Protein AF-A0A7J4I2C1-F1 (afdb_monomer_lite)

Radius of gyration: 54.28 Å; chains: 1; bounding box: 107×52×149 Å

pLDDT: mean 78.0, std 15.18, range [41.78, 97.5]

Structure (mmCIF, N/CA/C/O backbone):
data_AF-A0A7J4I2C1-F1
#
_entry.id   AF-A0A7J4I2C1-F1
#
loop_
_atom_site.group_PDB
_atom_site.id
_atom_site.type_symbol
_atom_site.label_atom_id
_atom_site.label_alt_id
_atom_site.label_comp_id
_atom_site.label_asym_id
_atom_site.label_entity_id
_atom_site.label_seq_id
_atom_site.pdbx_PDB_ins_code
_atom_site.Cartn_x
_atom_site.Cartn_y
_atom_site.Cartn_z
_atom_site.occupancy
_atom_site.B_iso_or_equiv
_atom_site.auth_seq_id
_atom_site.auth_comp_id
_atom_site.auth_asym_id
_atom_site.auth_atom_id
_atom_site.pdbx_PDB_model_num
ATOM 1 N N . MET A 1 1 ? 44.725 -32.671 -78.738 1.00 41.78 1 MET A N 1
ATOM 2 C CA . MET A 1 1 ? 44.730 -31.211 -78.951 1.00 41.78 1 MET A CA 1
ATOM 3 C C . MET A 1 1 ? 43.363 -30.720 -78.524 1.00 41.78 1 MET A C 1
ATOM 5 O O . MET A 1 1 ? 42.387 -31.122 -79.137 1.00 41.78 1 MET A O 1
ATOM 9 N N . VAL A 1 2 ? 43.289 -30.035 -77.384 1.00 47.56 2 VAL A N 1
ATOM 10 C CA . VAL A 1 2 ? 42.058 -29.423 -76.869 1.00 47.56 2 VAL A CA 1
ATOM 11 C C . VAL A 1 2 ? 42.265 -27.929 -77.057 1.00 47.56 2 VAL A C 1
ATOM 13 O O . VAL A 1 2 ? 43.183 -27.377 -76.453 1.00 47.56 2 VAL A O 1
ATOM 16 N N . ASP A 1 3 ? 41.494 -27.326 -77.957 1.00 51.19 3 ASP A N 1
ATOM 17 C CA . ASP A 1 3 ? 41.457 -25.878 -78.142 1.00 51.19 3 ASP A CA 1
ATOM 18 C C 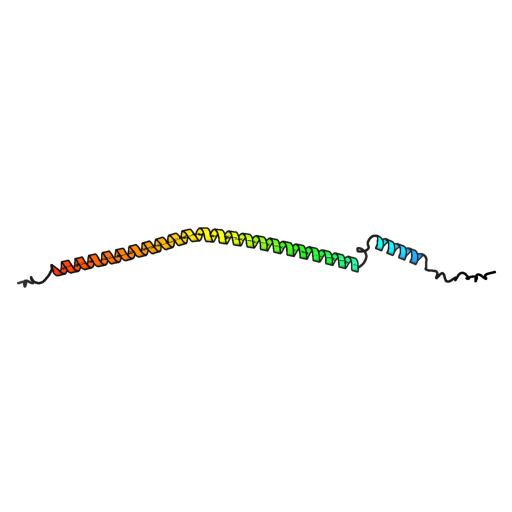. ASP A 1 3 ? 40.923 -25.240 -76.859 1.00 51.19 3 ASP A C 1
ATOM 20 O O . ASP A 1 3 ? 39.764 -25.431 -76.490 1.00 51.19 3 ASP A O 1
ATOM 24 N N . ILE A 1 4 ? 41.799 -24.527 -76.154 1.00 60.38 4 ILE A N 1
ATOM 25 C CA . ILE A 1 4 ? 41.415 -23.623 -75.074 1.00 60.38 4 ILE A CA 1
ATOM 26 C C . ILE A 1 4 ? 40.957 -22.332 -75.763 1.00 60.38 4 ILE A C 1
ATOM 28 O O . ILE A 1 4 ? 41.774 -21.718 -76.455 1.00 60.38 4 ILE A O 1
ATOM 32 N N . PRO A 1 5 ? 39.687 -21.914 -75.621 1.00 54.81 5 PRO A N 1
ATOM 33 C CA . PRO A 1 5 ? 39.251 -20.620 -76.117 1.00 54.81 5 PRO A CA 1
ATOM 34 C C . PRO A 1 5 ? 40.046 -19.532 -75.397 1.00 54.81 5 PRO A C 1
ATOM 36 O O . PRO A 1 5 ? 40.129 -19.514 -74.169 1.00 54.81 5 PRO A O 1
ATOM 39 N N . ASN A 1 6 ? 40.665 -18.660 -76.184 1.00 56.44 6 ASN A N 1
ATOM 40 C CA . ASN A 1 6 ? 41.334 -17.462 -75.715 1.00 56.44 6 ASN A CA 1
ATOM 41 C C . ASN A 1 6 ? 40.245 -16.483 -75.242 1.00 56.44 6 ASN A C 1
ATOM 43 O O . ASN A 1 6 ? 39.668 -15.773 -76.064 1.00 56.44 6 ASN A O 1
ATOM 47 N N . ASP A 1 7 ? 39.909 -16.509 -73.949 1.00 59.75 7 ASP A N 1
ATOM 48 C CA . ASP A 1 7 ? 39.113 -15.452 -73.320 1.00 59.75 7 ASP A CA 1
ATOM 49 C C . ASP A 1 7 ? 39.965 -14.176 -73.330 1.00 59.75 7 ASP A C 1
ATOM 51 O O . ASP A 1 7 ? 40.862 -13.983 -72.507 1.00 59.75 7 ASP A O 1
ATOM 55 N N . GLU A 1 8 ? 39.716 -13.337 -74.336 1.00 56.59 8 GLU A N 1
ATOM 56 C CA . GLU A 1 8 ? 40.148 -11.943 -74.382 1.00 56.59 8 GLU A CA 1
ATOM 57 C C . GLU A 1 8 ? 39.830 -11.278 -73.030 1.00 56.59 8 GLU A C 1
ATOM 59 O O . GLU A 1 8 ? 38.721 -11.452 -72.510 1.00 56.59 8 GLU A O 1
ATOM 64 N N . PRO A 1 9 ? 40.764 -10.519 -72.432 1.00 49.12 9 PRO A N 1
ATOM 65 C CA . PRO A 1 9 ? 40.469 -9.795 -71.211 1.00 49.12 9 PRO A CA 1
ATOM 66 C C . PRO A 1 9 ? 39.361 -8.794 -71.533 1.00 49.12 9 PRO A C 1
ATOM 68 O O . PRO A 1 9 ? 39.549 -7.879 -72.329 1.00 49.12 9 PRO A O 1
ATOM 71 N N . SER A 1 10 ? 38.190 -8.982 -70.929 1.00 49.06 10 SER A N 1
ATOM 72 C CA . SER A 1 10 ? 37.104 -8.012 -70.962 1.00 49.06 10 SER A CA 1
ATOM 73 C C . SER A 1 10 ? 37.613 -6.696 -70.365 1.00 49.06 10 SER A C 1
ATOM 75 O O . SER A 1 10 ? 37.615 -6.521 -69.145 1.00 49.06 10 SER A O 1
ATOM 77 N N . GLU A 1 11 ? 38.085 -5.791 -71.223 1.00 52.53 11 GLU A N 1
ATOM 78 C CA . GLU A 1 11 ? 38.448 -4.408 -70.906 1.00 52.53 11 GLU A CA 1
ATOM 79 C C . GLU A 1 11 ? 37.188 -3.577 -70.633 1.00 52.53 11 GLU A C 1
ATOM 81 O O . GLU A 1 11 ? 36.916 -2.574 -71.282 1.00 52.53 11 GLU A O 1
ATOM 86 N N . ASP A 1 12 ? 36.409 -4.006 -69.647 1.00 50.06 12 ASP A N 1
ATOM 87 C CA . ASP A 1 12 ? 35.351 -3.207 -69.037 1.00 50.06 12 ASP A CA 1
ATOM 88 C C . ASP A 1 12 ? 35.694 -3.027 -67.554 1.00 50.06 12 ASP A C 1
ATOM 90 O O . ASP A 1 12 ? 34.925 -3.313 -66.636 1.00 50.06 12 ASP A O 1
ATOM 94 N N . TYR A 1 13 ? 36.934 -2.594 -67.301 1.00 56.78 13 TYR A N 1
ATOM 95 C CA . TYR A 1 13 ? 37.248 -1.925 -66.048 1.00 56.78 13 TYR A CA 1
ATOM 96 C C . TYR A 1 13 ? 36.590 -0.553 -66.117 1.00 56.78 13 TYR A C 1
ATOM 98 O O . TYR A 1 13 ? 37.226 0.434 -66.488 1.00 56.78 13 TYR A O 1
ATOM 106 N N . ASP A 1 14 ? 35.306 -0.511 -65.764 1.00 58.38 14 ASP A N 1
ATOM 107 C CA . ASP A 1 14 ? 34.607 0.706 -65.373 1.00 58.38 14 ASP A CA 1
ATOM 108 C C . ASP A 1 14 ? 35.563 1.496 -64.468 1.00 58.38 14 ASP A C 1
ATOM 110 O O . ASP A 1 14 ? 35.878 1.068 -63.350 1.00 58.38 14 ASP A O 1
ATOM 114 N N . ILE A 1 15 ? 36.121 2.600 -64.978 1.00 62.16 15 ILE A N 1
ATOM 115 C CA . ILE A 1 15 ? 37.093 3.415 -64.248 1.00 62.16 15 ILE A CA 1
ATOM 116 C C . ILE A 1 15 ? 36.323 4.101 -63.125 1.00 62.16 15 ILE A C 1
ATOM 118 O O . ILE A 1 15 ? 35.868 5.239 -63.241 1.00 62.16 15 ILE A O 1
ATOM 122 N N . VAL A 1 16 ? 36.149 3.393 -62.012 1.00 63.97 16 VAL A N 1
ATOM 123 C CA . VAL A 1 16 ? 35.608 3.971 -60.794 1.00 63.97 16 VAL A CA 1
ATOM 124 C C . VAL A 1 16 ? 36.633 5.007 -60.339 1.00 63.97 16 VAL A C 1
ATOM 126 O O . VAL A 1 16 ? 37.786 4.646 -60.083 1.00 63.97 16 VAL A O 1
ATOM 129 N N . PRO A 1 17 ? 36.268 6.297 -60.227 1.00 79.06 17 PRO A N 1
ATOM 130 C CA . PRO A 1 17 ? 37.224 7.319 -59.834 1.00 79.06 17 PRO A CA 1
ATOM 131 C C . PRO A 1 17 ? 37.890 6.923 -58.513 1.00 79.06 17 PRO A C 1
ATOM 133 O O . PRO A 1 17 ? 37.193 6.702 -57.522 1.00 79.06 17 PRO A O 1
ATOM 136 N N . HIS A 1 18 ? 39.226 6.859 -58.468 1.00 70.69 18 HIS A N 1
ATOM 137 C CA . HIS A 1 18 ? 39.973 6.461 -57.263 1.00 70.69 18 HIS A CA 1
ATOM 138 C C . HIS A 1 18 ? 39.551 7.250 -56.017 1.00 70.69 18 HIS A C 1
ATOM 140 O O . HIS A 1 18 ? 39.485 6.704 -54.919 1.00 70.69 18 HIS A O 1
ATOM 146 N N . LYS A 1 19 ? 39.176 8.521 -56.196 1.00 75.88 19 LYS A N 1
ATOM 147 C CA . LYS A 1 19 ? 38.608 9.363 -55.140 1.00 75.88 19 LYS A CA 1
ATOM 148 C C . LYS A 1 19 ? 37.354 8.748 -54.505 1.00 75.88 19 LYS A C 1
ATOM 150 O O . LYS A 1 19 ? 37.241 8.727 -53.286 1.00 75.88 19 LYS A O 1
ATOM 155 N N . ARG A 1 20 ? 36.450 8.197 -55.319 1.00 76.69 20 ARG A N 1
ATOM 156 C CA . ARG A 1 20 ? 35.208 7.560 -54.864 1.00 76.69 20 ARG A CA 1
ATOM 157 C C . ARG A 1 20 ? 35.478 6.235 -54.153 1.00 76.69 20 ARG A C 1
ATOM 159 O O . ARG A 1 20 ? 34.813 5.943 -53.170 1.00 76.69 20 ARG A O 1
ATOM 166 N N . LEU A 1 21 ? 36.475 5.471 -54.604 1.00 78.50 21 LEU A N 1
ATOM 167 C CA . LEU A 1 21 ? 36.932 4.252 -53.924 1.00 78.50 21 LEU A CA 1
ATOM 168 C C . LEU A 1 21 ? 37.519 4.556 -52.541 1.00 78.50 21 LEU A C 1
ATOM 170 O O . LEU A 1 21 ? 37.163 3.894 -51.572 1.00 78.50 21 LEU A O 1
ATOM 174 N N . ILE A 1 22 ? 38.363 5.584 -52.438 1.00 82.50 22 ILE A N 1
ATOM 175 C CA . ILE A 1 22 ? 38.954 6.022 -51.165 1.00 82.50 22 ILE A CA 1
ATOM 176 C C . ILE A 1 22 ? 37.869 6.555 -50.218 1.00 82.50 22 ILE A C 1
ATOM 178 O O . ILE A 1 22 ? 37.873 6.238 -49.030 1.00 82.50 22 ILE A O 1
ATOM 182 N N . GLU A 1 23 ? 36.911 7.329 -50.735 1.00 84.00 23 GLU A N 1
ATOM 183 C CA . GLU A 1 23 ? 35.758 7.802 -49.962 1.00 84.00 23 GLU A CA 1
ATOM 184 C C . GLU A 1 23 ? 34.890 6.639 -49.465 1.00 84.00 23 GLU A C 1
ATOM 186 O O . GLU A 1 23 ? 34.542 6.613 -48.285 1.00 84.00 23 GLU A O 1
ATOM 191 N N . LEU A 1 24 ? 34.596 5.647 -50.315 1.00 81.25 24 LEU A N 1
ATOM 192 C CA . LEU A 1 24 ? 33.870 4.442 -49.903 1.00 81.25 24 LEU A CA 1
ATOM 193 C C . LEU A 1 24 ? 34.646 3.648 -48.851 1.00 81.25 24 LEU A C 1
ATOM 195 O O . LEU A 1 24 ? 34.066 3.225 -47.857 1.00 81.25 24 LEU A O 1
ATOM 199 N N . GLN A 1 25 ? 35.950 3.452 -49.048 1.00 83.62 25 GLN A N 1
ATOM 200 C CA . GLN A 1 25 ? 36.795 2.723 -48.108 1.00 83.62 25 GLN A CA 1
ATOM 201 C C . GLN A 1 25 ? 36.792 3.398 -46.736 1.00 83.62 25 GLN A C 1
ATOM 203 O O . GLN A 1 25 ? 36.623 2.724 -45.721 1.00 83.62 25 GLN A O 1
ATOM 208 N N . LYS A 1 26 ? 36.889 4.731 -46.708 1.00 83.25 26 LYS A N 1
ATOM 209 C CA . LYS A 1 26 ? 36.790 5.518 -45.479 1.00 83.25 26 LYS A CA 1
ATOM 210 C C . LYS A 1 26 ? 35.418 5.365 -44.817 1.00 83.25 26 LYS A C 1
ATOM 212 O O . LYS A 1 26 ? 35.358 5.080 -43.628 1.00 83.25 26 LYS A O 1
ATOM 217 N N . GLN A 1 27 ? 34.328 5.470 -45.578 1.00 77.94 27 GLN A N 1
ATOM 218 C CA . GLN A 1 27 ? 32.971 5.270 -45.052 1.00 77.94 27 GLN A CA 1
ATOM 219 C C . GLN A 1 27 ? 32.769 3.858 -44.481 1.00 77.94 27 GLN A C 1
ATOM 221 O O . GLN A 1 27 ? 32.144 3.699 -43.435 1.00 77.94 27 GLN A O 1
ATOM 226 N N . VAL A 1 28 ? 33.327 2.831 -45.127 1.00 78.69 28 VAL A N 1
ATOM 227 C CA . VAL A 1 28 ? 33.275 1.443 -44.649 1.00 78.69 28 VAL A CA 1
ATOM 228 C C . VAL A 1 28 ? 34.121 1.253 -43.392 1.00 78.69 28 VAL A C 1
ATOM 230 O O . VAL A 1 28 ? 33.685 0.564 -42.473 1.00 78.69 28 VAL A O 1
ATOM 233 N N . GLU A 1 29 ? 35.313 1.843 -43.311 1.00 80.56 29 GLU A N 1
ATOM 234 C CA . GLU A 1 29 ? 36.123 1.808 -42.089 1.00 80.56 29 GLU A CA 1
ATOM 235 C C . GLU A 1 29 ? 35.448 2.530 -40.923 1.00 80.56 29 GLU A C 1
ATOM 237 O O . GLU A 1 29 ? 35.449 2.014 -39.806 1.00 80.56 29 GLU A O 1
ATOM 242 N N . ASP A 1 30 ? 34.843 3.687 -41.180 1.00 77.44 30 ASP A N 1
ATOM 243 C CA . ASP A 1 30 ? 34.118 4.461 -40.176 1.00 77.44 30 ASP A CA 1
ATOM 244 C C . ASP A 1 30 ? 32.877 3.694 -39.686 1.00 77.44 30 ASP A C 1
ATOM 246 O O . ASP A 1 30 ? 32.611 3.641 -38.482 1.00 77.44 30 ASP A O 1
ATOM 250 N N . LEU A 1 31 ? 32.170 3.008 -40.592 1.00 71.62 31 LEU A N 1
ATOM 251 C CA . LEU A 1 31 ? 31.052 2.129 -40.249 1.00 71.62 31 LEU A CA 1
ATOM 252 C C . LEU A 1 31 ? 31.508 0.872 -39.489 1.00 71.62 31 LEU A C 1
ATOM 254 O O . LEU A 1 31 ? 30.839 0.456 -38.550 1.00 71.62 31 LEU A O 1
ATOM 258 N N . LYS A 1 32 ? 32.658 0.282 -39.837 1.00 72.25 32 LYS A N 1
ATOM 259 C CA . LYS A 1 32 ? 33.247 -0.851 -39.096 1.00 72.25 32 LYS A CA 1
ATOM 260 C C . LYS A 1 32 ? 33.668 -0.458 -37.681 1.00 72.25 32 LYS A C 1
ATOM 262 O O . LYS A 1 32 ? 33.533 -1.265 -36.767 1.00 72.25 32 LYS A O 1
ATOM 267 N N . LYS A 1 33 ? 34.182 0.762 -37.501 1.00 78.88 33 LYS A N 1
ATOM 268 C CA . LYS A 1 33 ? 34.611 1.291 -36.197 1.00 78.88 33 LYS A CA 1
ATOM 269 C C . LYS A 1 33 ? 33.425 1.662 -35.305 1.00 78.88 33 LYS A C 1
ATOM 271 O O . LYS A 1 33 ? 33.516 1.469 -34.100 1.00 78.88 33 LYS A O 1
ATOM 276 N N . ASN A 1 34 ? 32.324 2.156 -35.879 1.00 69.94 34 ASN A N 1
ATOM 277 C CA . ASN A 1 34 ? 31.117 2.551 -35.146 1.00 69.94 34 ASN A CA 1
ATOM 278 C C . ASN A 1 34 ? 29.827 2.119 -35.876 1.00 69.94 34 ASN A C 1
ATOM 280 O O . ASN A 1 34 ? 29.088 2.974 -36.377 1.00 69.94 34 ASN A O 1
ATOM 284 N N . PRO A 1 35 ? 29.500 0.811 -35.887 1.00 64.88 35 PRO A N 1
ATOM 285 C CA . PRO A 1 35 ? 28.364 0.273 -36.648 1.00 64.88 35 PRO A CA 1
ATOM 286 C C . PRO A 1 35 ? 27.014 0.874 -36.233 1.00 64.88 35 PRO A C 1
ATOM 288 O O . PRO A 1 35 ? 26.113 1.020 -37.058 1.00 64.88 35 PRO A O 1
ATOM 291 N N . TYR A 1 36 ? 26.900 1.293 -34.970 1.00 65.00 36 TYR A N 1
ATOM 292 C CA . TYR A 1 36 ? 25.682 1.870 -34.397 1.00 65.00 36 TYR A CA 1
ATOM 293 C C . TYR A 1 36 ? 25.804 3.366 -34.052 1.00 65.00 36 TYR A C 1
ATOM 295 O O . TYR A 1 36 ? 24.806 4.001 -33.733 1.00 65.00 36 TYR A O 1
ATOM 303 N N . GLY A 1 37 ? 27.006 3.952 -34.109 1.00 61.28 37 GLY A N 1
ATOM 304 C CA . GLY A 1 37 ? 27.236 5.343 -33.686 1.00 61.28 37 GLY A CA 1
ATOM 305 C C . GLY A 1 37 ? 27.013 6.381 -34.790 1.00 61.28 37 GLY A C 1
ATOM 306 O O . GLY A 1 37 ? 26.580 7.502 -34.519 1.00 61.28 37 GLY A O 1
ATOM 307 N N . SER A 1 38 ? 27.289 6.005 -36.042 1.00 66.50 38 SER A N 1
ATOM 308 C CA . SER A 1 38 ? 27.322 6.944 -37.174 1.00 66.50 38 SER A CA 1
ATOM 309 C C . SER A 1 38 ? 26.070 6.912 -38.054 1.00 66.50 38 SER A C 1
ATOM 311 O O . SER A 1 38 ? 25.876 7.818 -38.859 1.00 66.50 38 SER A O 1
ATOM 313 N N . THR A 1 39 ? 25.214 5.898 -37.912 1.00 75.12 39 THR A N 1
ATOM 314 C CA . THR A 1 39 ? 23.978 5.758 -38.695 1.00 75.12 39 THR A CA 1
ATOM 315 C C . THR A 1 39 ? 22.772 6.266 -37.904 1.00 75.12 39 THR A C 1
ATOM 317 O O . THR A 1 39 ? 22.687 6.068 -36.690 1.00 75.12 39 THR A O 1
ATOM 320 N N . ASP A 1 40 ? 21.802 6.888 -38.579 1.00 77.00 40 ASP A N 1
ATOM 321 C CA . ASP A 1 40 ? 20.571 7.371 -37.929 1.00 77.00 40 ASP A CA 1
ATOM 322 C C . ASP A 1 40 ? 19.782 6.229 -37.269 1.00 77.00 40 ASP A C 1
ATOM 324 O O . ASP A 1 40 ? 19.219 6.388 -36.185 1.00 77.00 40 ASP A O 1
ATOM 328 N N . SER A 1 41 ? 19.811 5.036 -37.876 1.00 77.88 41 SER 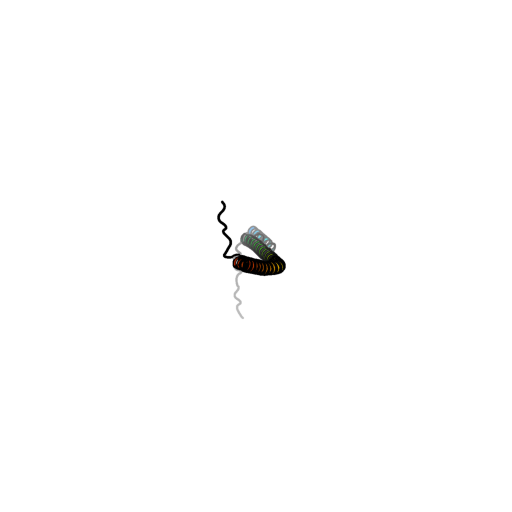A N 1
ATOM 329 C CA . SER A 1 41 ? 19.201 3.832 -37.305 1.00 77.88 41 SER A CA 1
ATOM 330 C C . SER A 1 41 ? 19.880 3.391 -36.005 1.00 77.88 41 SER A C 1
ATOM 332 O O . SER A 1 41 ? 19.195 2.969 -35.075 1.00 77.88 41 SER A O 1
ATOM 334 N N . GLY A 1 42 ? 21.210 3.485 -35.920 1.00 79.69 42 GLY A N 1
ATOM 335 C CA . GLY A 1 42 ? 21.957 3.114 -34.720 1.00 79.69 42 GLY A CA 1
ATOM 336 C C . GLY A 1 42 ? 21.727 4.085 -33.559 1.00 79.69 42 GLY A C 1
ATOM 337 O O . GLY A 1 42 ? 21.487 3.651 -32.432 1.00 79.69 42 GLY A O 1
ATOM 338 N N . LYS A 1 43 ? 21.657 5.392 -33.847 1.00 81.75 43 LYS A N 1
ATOM 339 C CA . LYS A 1 43 ? 21.284 6.416 -32.854 1.00 81.75 43 LYS A CA 1
ATOM 340 C C . LYS A 1 43 ? 19.877 6.191 -32.300 1.00 81.75 43 LYS A C 1
ATOM 342 O O . LYS A 1 43 ? 19.698 6.178 -31.086 1.00 81.75 43 LYS A O 1
ATOM 347 N N . LYS A 1 44 ? 18.899 5.942 -33.178 1.00 84.00 44 LYS A N 1
ATOM 348 C CA . LYS A 1 44 ? 17.509 5.662 -32.785 1.00 84.00 44 LYS A CA 1
ATOM 349 C C . LYS A 1 44 ? 17.384 4.382 -31.954 1.00 84.00 44 LYS A C 1
ATOM 351 O O . LYS A 1 44 ? 16.601 4.323 -31.007 1.00 84.00 44 LYS A O 1
ATOM 356 N N . MET A 1 45 ? 18.166 3.355 -32.283 1.00 82.38 45 MET A N 1
ATOM 357 C CA . MET A 1 45 ? 18.233 2.129 -31.487 1.00 82.38 45 MET A CA 1
ATOM 358 C C . MET A 1 45 ? 18.797 2.404 -30.090 1.00 82.38 45 MET A C 1
ATOM 360 O O . MET A 1 45 ? 18.229 1.930 -29.109 1.00 82.38 45 MET A O 1
ATOM 364 N N . MET A 1 46 ? 19.864 3.201 -29.987 1.00 83.94 46 MET A N 1
ATOM 365 C CA . MET A 1 46 ? 20.458 3.559 -28.699 1.00 83.94 46 MET A CA 1
ATOM 366 C C . MET A 1 46 ? 19.487 4.364 -27.830 1.00 83.94 46 MET A C 1
ATOM 368 O O . MET A 1 46 ? 19.301 4.031 -26.666 1.00 83.94 46 MET A O 1
ATOM 372 N N . GLU A 1 47 ? 18.787 5.337 -28.415 1.00 87.31 47 GLU A N 1
ATOM 373 C CA . GLU A 1 47 ? 17.725 6.093 -27.740 1.00 87.31 47 GLU A CA 1
ATOM 374 C C . GLU A 1 47 ? 16.599 5.177 -27.234 1.00 87.31 47 GLU A C 1
ATOM 376 O O . GLU A 1 47 ? 16.175 5.276 -26.084 1.00 87.31 47 GLU A O 1
ATOM 381 N N . THR A 1 48 ? 16.155 4.227 -28.061 1.00 88.88 48 THR A N 1
ATOM 382 C CA . THR A 1 48 ? 15.117 3.257 -27.674 1.00 88.88 48 THR A CA 1
ATOM 383 C C . THR A 1 48 ? 15.580 2.378 -26.511 1.00 88.88 48 THR A C 1
ATOM 385 O O . THR A 1 48 ? 14.808 2.126 -25.589 1.00 88.88 48 THR A O 1
ATOM 388 N N . MET A 1 49 ? 16.844 1.944 -26.517 1.00 86.50 49 MET A N 1
ATOM 389 C CA . MET A 1 49 ? 17.428 1.167 -25.421 1.00 86.50 49 MET A CA 1
ATOM 390 C C . MET A 1 49 ? 17.532 1.987 -24.135 1.00 86.50 49 MET A C 1
ATOM 392 O O . MET A 1 49 ? 17.193 1.485 -23.069 1.00 86.50 49 MET A O 1
ATOM 396 N N . THR A 1 50 ? 17.926 3.260 -24.220 1.00 88.94 50 THR A N 1
ATOM 397 C CA . THR A 1 50 ? 17.939 4.160 -23.059 1.00 88.94 50 THR A CA 1
ATOM 398 C C . THR A 1 50 ? 16.535 4.361 -22.492 1.00 88.94 50 THR A C 1
ATOM 400 O O . THR A 1 50 ? 16.344 4.249 -21.284 1.00 88.94 50 THR A O 1
ATOM 403 N N . ASN A 1 51 ? 15.536 4.589 -23.347 1.00 92.44 51 ASN A N 1
ATOM 404 C CA . ASN A 1 51 ? 14.144 4.736 -22.919 1.00 92.44 51 ASN A CA 1
ATOM 405 C C . ASN A 1 51 ? 13.611 3.454 -22.265 1.00 92.44 51 ASN A C 1
ATOM 407 O O . ASN A 1 51 ? 12.897 3.520 -21.262 1.00 92.44 51 ASN A O 1
ATOM 411 N N . LEU A 1 52 ? 13.987 2.287 -22.794 1.00 92.31 52 LEU A N 1
ATOM 412 C CA . LEU A 1 52 ? 13.632 0.997 -22.213 1.00 92.31 52 LEU A CA 1
ATOM 413 C C . LEU A 1 52 ? 14.255 0.814 -20.825 1.00 92.31 52 LEU A C 1
ATOM 415 O O . LEU A 1 52 ? 13.534 0.471 -19.893 1.00 92.31 52 LEU A O 1
ATOM 419 N N . THR A 1 53 ? 15.552 1.083 -20.669 1.00 93.50 53 THR A N 1
ATOM 420 C CA . THR A 1 53 ? 16.235 1.009 -19.368 1.00 93.50 53 THR A CA 1
ATOM 421 C C . THR A 1 53 ? 15.562 1.919 -18.345 1.00 93.50 53 THR A C 1
ATOM 423 O O . THR A 1 53 ? 15.186 1.451 -17.277 1.00 93.50 53 THR A O 1
ATOM 426 N N . THR A 1 54 ? 15.282 3.175 -18.706 1.00 95.00 54 THR A N 1
ATOM 427 C CA . THR A 1 54 ? 14.545 4.111 -17.841 1.00 95.00 54 THR A CA 1
ATOM 428 C C . THR A 1 54 ? 13.162 3.578 -17.459 1.00 95.00 54 THR A C 1
ATOM 430 O O . THR A 1 54 ? 12.736 3.711 -16.313 1.00 95.00 54 THR A O 1
ATOM 433 N N . SER A 1 55 ? 12.455 2.944 -18.398 1.00 94.56 55 SER A N 1
ATOM 434 C CA . SER A 1 55 ? 11.139 2.348 -18.130 1.00 94.56 55 SER A CA 1
ATOM 435 C C . SER A 1 55 ? 11.237 1.168 -17.156 1.00 94.56 55 SER A C 1
ATOM 437 O O . SER A 1 55 ? 10.392 1.023 -16.275 1.00 94.56 55 SER A O 1
ATOM 439 N N . ILE A 1 56 ? 12.279 0.343 -17.286 1.00 94.06 56 ILE A N 1
ATOM 440 C CA . ILE A 1 56 ? 12.555 -0.780 -16.382 1.00 94.06 56 ILE A CA 1
ATOM 441 C C . ILE A 1 56 ? 12.918 -0.270 -14.985 1.00 94.06 56 ILE A C 1
ATOM 443 O O . IL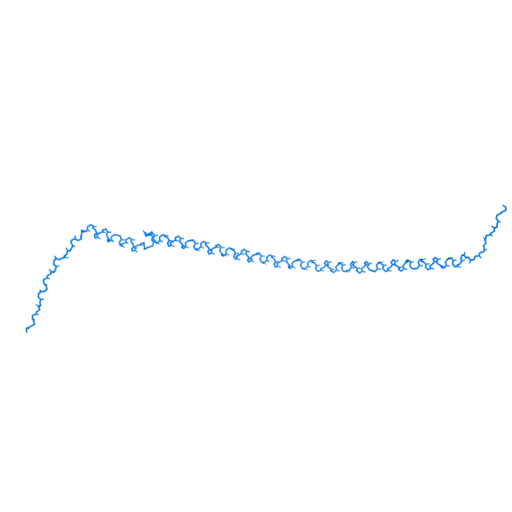E A 1 56 ? 12.396 -0.787 -13.998 1.00 94.06 56 ILE A O 1
ATOM 447 N N . ASP A 1 57 ? 13.749 0.765 -14.884 1.00 94.62 57 ASP A N 1
ATOM 448 C CA . ASP A 1 57 ? 14.112 1.376 -13.603 1.00 94.62 57 ASP A CA 1
ATOM 449 C C . ASP A 1 57 ? 12.892 2.002 -12.910 1.00 94.62 57 ASP A C 1
ATOM 451 O O . ASP A 1 57 ? 12.708 1.855 -11.697 1.00 94.62 57 ASP A O 1
ATOM 455 N N . GLY A 1 58 ? 12.003 2.634 -13.684 1.00 95.31 58 GLY A N 1
ATOM 456 C CA . GLY A 1 58 ? 10.714 3.127 -13.196 1.00 95.31 58 GLY A CA 1
ATOM 457 C C . GLY A 1 58 ? 9.829 2.002 -12.653 1.00 95.31 58 GLY A C 1
ATOM 458 O O . GLY A 1 58 ? 9.280 2.117 -11.557 1.00 95.31 58 GLY A O 1
ATOM 459 N N . LEU A 1 59 ? 9.748 0.878 -13.368 1.00 94.00 59 LEU A N 1
ATOM 460 C CA . LEU A 1 59 ? 8.999 -0.299 -12.926 1.00 94.00 59 LEU A CA 1
ATOM 461 C C . LEU A 1 59 ? 9.587 -0.917 -11.646 1.00 94.00 59 LEU A C 1
ATOM 463 O O . LEU A 1 59 ? 8.846 -1.276 -10.733 1.00 94.00 59 LEU A O 1
ATOM 467 N N . LEU A 1 60 ? 10.915 -1.012 -11.548 1.00 93.62 60 LEU A N 1
ATOM 468 C CA . LEU A 1 60 ? 11.600 -1.494 -10.346 1.00 93.62 60 LEU A CA 1
ATOM 469 C C . LEU A 1 60 ? 11.348 -0.590 -9.138 1.00 93.62 60 LEU A C 1
ATOM 471 O O . LEU A 1 60 ? 11.230 -1.087 -8.018 1.00 93.62 60 LEU A O 1
ATOM 475 N N . THR A 1 61 ? 11.265 0.719 -9.360 1.00 95.81 61 THR A N 1
ATOM 476 C CA . THR A 1 61 ? 10.952 1.695 -8.310 1.00 95.81 61 THR A CA 1
ATOM 477 C C . THR A 1 61 ? 9.518 1.513 -7.825 1.00 95.81 61 THR A C 1
ATOM 479 O O . THR A 1 61 ? 9.313 1.315 -6.634 1.00 95.81 61 THR A O 1
ATOM 482 N N . LEU A 1 62 ? 8.552 1.411 -8.743 1.00 94.81 62 LEU A N 1
ATOM 483 C CA . LEU A 1 62 ? 7.156 1.104 -8.415 1.00 94.81 62 LEU A CA 1
ATOM 484 C C . LEU A 1 62 ? 7.006 -0.182 -7.594 1.00 94.81 62 LEU A C 1
ATOM 486 O O . LEU A 1 62 ? 6.263 -0.207 -6.618 1.00 94.81 62 LEU A O 1
ATOM 490 N N . PHE A 1 63 ? 7.728 -1.248 -7.951 1.00 94.00 63 PHE A N 1
ATOM 491 C CA . PHE A 1 63 ? 7.693 -2.486 -7.172 1.00 94.00 63 PHE A CA 1
ATOM 492 C C . PHE A 1 63 ? 8.312 -2.340 -5.779 1.00 94.00 63 PHE A C 1
ATOM 494 O O . PHE A 1 63 ? 7.818 -2.958 -4.837 1.00 94.00 63 PHE A O 1
ATOM 501 N N . LYS A 1 64 ? 9.377 -1.544 -5.625 1.00 94.06 64 LYS A N 1
ATOM 502 C CA . LYS A 1 64 ? 9.959 -1.252 -4.306 1.00 94.06 64 LYS A CA 1
ATOM 503 C C . LYS A 1 64 ? 8.994 -0.452 -3.441 1.00 94.06 64 LYS A C 1
ATOM 505 O O . LYS A 1 64 ? 8.818 -0.811 -2.280 1.00 94.06 64 LYS A O 1
ATOM 510 N N . ASP A 1 65 ? 8.360 0.565 -4.015 1.00 93.00 65 ASP A N 1
ATOM 511 C CA . ASP A 1 65 ? 7.402 1.419 -3.317 1.00 93.00 65 ASP A CA 1
ATOM 512 C C . ASP A 1 65 ? 6.184 0.602 -2.873 1.00 93.00 65 ASP A C 1
ATOM 514 O O . ASP A 1 65 ? 5.853 0.592 -1.689 1.00 93.00 65 ASP A O 1
ATOM 518 N N . ALA A 1 66 ? 5.607 -0.199 -3.775 1.00 88.88 66 ALA A N 1
ATOM 519 C CA . ALA A 1 66 ? 4.501 -1.098 -3.449 1.00 88.88 66 ALA A CA 1
ATOM 520 C C . ALA A 1 66 ? 4.885 -2.121 -2.364 1.00 88.88 66 ALA A C 1
ATOM 522 O O . ALA A 1 66 ? 4.135 -2.344 -1.417 1.00 88.88 66 ALA A O 1
ATOM 523 N N . ALA A 1 67 ? 6.077 -2.724 -2.449 1.00 86.75 67 ALA A N 1
ATOM 524 C CA . ALA A 1 67 ? 6.551 -3.660 -1.428 1.00 86.75 67 ALA A CA 1
ATOM 525 C C . ALA A 1 67 ? 6.789 -2.984 -0.066 1.00 86.75 67 ALA A C 1
ATOM 527 O O . ALA A 1 67 ? 6.635 -3.625 0.976 1.00 86.75 67 ALA A O 1
ATOM 528 N N . GLN A 1 68 ? 7.190 -1.712 -0.054 1.00 86.00 68 GLN A N 1
ATOM 529 C CA . GLN A 1 68 ? 7.342 -0.936 1.171 1.00 86.00 68 GLN A CA 1
ATOM 530 C C . GLN A 1 68 ? 5.980 -0.586 1.777 1.00 86.00 68 GLN A C 1
ATOM 532 O O . GLN A 1 68 ? 5.807 -0.762 2.981 1.00 86.00 68 GLN A O 1
ATOM 537 N N . GLU A 1 69 ? 5.019 -0.153 0.964 1.00 82.75 69 GLU A N 1
ATOM 538 C CA . GLU A 1 69 ? 3.658 0.169 1.401 1.00 82.75 69 GLU A CA 1
ATOM 539 C C . GLU A 1 69 ? 2.960 -1.057 2.008 1.00 82.75 69 GLU A C 1
ATOM 541 O O . GLU A 1 69 ? 2.479 -0.989 3.137 1.00 82.75 69 GLU A O 1
ATOM 546 N N . MET A 1 70 ? 3.054 -2.222 1.357 1.00 76.19 70 MET A N 1
ATOM 547 C CA . MET A 1 70 ? 2.514 -3.483 1.889 1.00 76.19 70 MET A CA 1
ATOM 548 C C . MET A 1 70 ? 3.101 -3.856 3.261 1.00 76.19 70 MET A C 1
ATOM 550 O O . MET A 1 70 ? 2.384 -4.325 4.142 1.00 76.19 70 MET A O 1
ATOM 554 N N . ARG A 1 71 ? 4.404 -3.632 3.480 1.00 74.56 71 ARG A N 1
ATOM 555 C CA . ARG A 1 71 ? 5.042 -3.893 4.785 1.00 74.56 71 ARG A CA 1
ATOM 556 C C . ARG A 1 71 ? 4.548 -2.950 5.878 1.00 74.56 71 ARG A C 1
ATOM 558 O O . ARG A 1 71 ? 4.459 -3.361 7.034 1.00 74.56 71 ARG A O 1
ATOM 565 N N . VAL A 1 72 ? 4.278 -1.692 5.531 1.00 69.56 72 VAL A N 1
ATOM 566 C CA . VAL A 1 72 ? 3.731 -0.705 6.470 1.00 69.56 72 VAL A CA 1
ATOM 567 C C . VAL A 1 72 ? 2.297 -1.080 6.840 1.00 69.56 72 VAL A C 1
ATOM 569 O O . VAL A 1 72 ? 1.982 -1.128 8.027 1.00 69.56 72 VAL A O 1
ATOM 572 N N . GLU A 1 73 ? 1.467 -1.458 5.865 1.00 66.88 73 GLU A N 1
ATOM 573 C CA . GLU A 1 73 ? 0.097 -1.919 6.122 1.00 66.88 73 GLU A CA 1
ATOM 574 C C . GLU A 1 73 ? 0.056 -3.158 7.031 1.00 66.88 73 GLU A C 1
ATOM 576 O O . GLU A 1 73 ? -0.701 -3.189 8.003 1.00 66.88 73 GLU A O 1
ATOM 581 N N . GLU A 1 74 ? 0.902 -4.164 6.786 1.00 64.50 74 GLU A N 1
ATOM 582 C CA . GLU A 1 74 ? 0.982 -5.358 7.642 1.00 64.50 74 GLU A CA 1
ATOM 583 C C . GLU A 1 74 ? 1.389 -5.020 9.086 1.00 64.50 74 GLU A C 1
ATOM 585 O O . GLU A 1 74 ? 0.847 -5.579 10.049 1.00 64.50 74 GLU A O 1
ATOM 590 N N . HIS A 1 75 ? 2.330 -4.089 9.255 1.00 64.56 75 HIS A N 1
ATOM 591 C CA . HIS A 1 75 ? 2.786 -3.642 10.566 1.00 64.56 75 HIS A CA 1
ATOM 592 C C . HIS A 1 75 ? 1.694 -2.867 11.320 1.00 64.56 75 HIS A C 1
ATOM 594 O O . HIS A 1 75 ? 1.445 -3.138 12.500 1.00 64.56 75 HIS A O 1
ATOM 600 N N . ASP A 1 76 ? 0.996 -1.959 10.641 1.00 62.12 76 ASP A N 1
ATOM 601 C CA . ASP A 1 76 ? -0.041 -1.120 11.242 1.00 62.12 76 ASP A CA 1
ATOM 602 C C . ASP A 1 76 ? -1.293 -1.925 11.607 1.00 62.12 76 ASP A C 1
ATOM 604 O O . ASP A 1 76 ? -1.836 -1.761 12.705 1.00 62.12 76 ASP A O 1
ATOM 608 N N . VAL A 1 77 ? -1.697 -2.888 10.771 1.00 64.19 77 VAL A N 1
ATOM 609 C CA . VAL A 1 77 ? -2.771 -3.840 11.104 1.00 64.19 77 VAL A CA 1
ATOM 610 C C . VAL A 1 77 ? -2.374 -4.706 12.306 1.00 64.19 77 VAL A C 1
ATOM 612 O O . VAL A 1 77 ? -3.190 -4.950 13.204 1.00 64.19 77 VAL A O 1
ATOM 615 N N . GLY A 1 78 ? -1.109 -5.129 12.380 1.00 63.50 78 GLY A N 1
ATOM 616 C CA . GLY A 1 78 ? -0.574 -5.886 13.510 1.00 63.50 78 GLY A CA 1
ATOM 617 C C . GLY A 1 78 ? -0.603 -5.112 14.833 1.00 63.50 78 GLY A C 1
ATOM 618 O O . GLY A 1 78 ? -0.977 -5.676 15.867 1.00 63.50 78 GLY A O 1
ATOM 619 N N . ILE A 1 79 ? -0.242 -3.826 14.823 1.00 64.69 79 ILE A N 1
ATOM 620 C CA . ILE A 1 79 ? -0.279 -2.958 16.012 1.00 64.69 79 ILE A CA 1
ATOM 621 C C . ILE A 1 79 ? -1.716 -2.624 16.411 1.00 64.69 79 ILE A C 1
ATOM 623 O O . ILE A 1 79 ? -2.059 -2.717 17.594 1.00 64.69 79 ILE A O 1
ATOM 627 N N . LEU A 1 80 ? -2.571 -2.279 15.447 1.00 64.94 80 LEU A N 1
ATOM 628 C CA . LEU A 1 80 ? -3.968 -1.949 15.707 1.00 64.94 80 LEU A CA 1
ATOM 629 C C . LEU A 1 80 ? -4.698 -3.135 16.349 1.00 64.94 80 LEU A C 1
ATOM 631 O O . LEU A 1 80 ? -5.366 -2.968 17.366 1.00 64.94 80 LEU A O 1
ATOM 635 N N . SER A 1 81 ? -4.495 -4.347 15.825 1.00 67.62 81 SER A N 1
ATOM 636 C CA . SER A 1 81 ? -5.080 -5.577 16.373 1.00 67.62 81 SER A CA 1
ATOM 637 C C . SER A 1 81 ? -4.604 -5.871 17.804 1.00 67.62 81 SER A C 1
ATOM 639 O O . SER A 1 81 ? -5.411 -6.207 18.678 1.00 67.62 81 SER A O 1
ATOM 641 N N . LYS A 1 82 ? -3.307 -5.676 18.088 1.00 71.62 82 LYS A N 1
ATOM 642 C CA . LYS A 1 82 ? -2.737 -5.881 19.432 1.00 71.62 82 LYS A CA 1
ATOM 643 C C . LYS A 1 82 ? -3.260 -4.885 20.464 1.00 71.62 82 LYS A C 1
ATOM 645 O O . LYS A 1 82 ? -3.458 -5.275 21.609 1.00 71.62 82 LYS A O 1
ATOM 650 N N . ASN A 1 83 ? -3.504 -3.636 20.074 1.00 73.19 83 ASN A N 1
ATOM 651 C CA . ASN A 1 83 ? -3.994 -2.598 20.986 1.00 73.19 83 ASN A CA 1
ATOM 652 C C . ASN A 1 83 ? -5.526 -2.588 21.125 1.00 73.19 83 ASN A C 1
ATOM 654 O O . ASN A 1 83 ? -6.043 -2.204 22.173 1.00 73.19 83 ASN A O 1
ATOM 658 N N . MET A 1 84 ? -6.259 -3.040 20.104 1.00 77.06 84 MET A N 1
ATOM 659 C CA . MET A 1 84 ? -7.724 -3.120 20.131 1.00 77.06 84 MET A CA 1
ATOM 660 C C . MET A 1 84 ? -8.244 -4.258 21.013 1.00 77.06 84 MET A C 1
ATOM 662 O O . MET A 1 84 ? -9.252 -4.071 21.688 1.00 77.06 84 MET A O 1
ATOM 666 N N . ARG A 1 85 ? -7.562 -5.413 21.069 1.00 81.31 85 ARG A N 1
ATOM 667 C CA . ARG A 1 85 ? -7.992 -6.544 21.918 1.00 81.31 85 ARG A CA 1
ATOM 668 C C . ARG A 1 85 ? -8.117 -6.179 23.407 1.00 81.31 85 ARG A C 1
ATOM 670 O O . ARG A 1 85 ? -9.213 -6.335 23.937 1.00 81.31 85 ARG A O 1
ATOM 677 N N . PRO A 1 86 ? -7.080 -5.624 24.067 1.00 86.75 86 PRO A N 1
ATOM 678 C CA . PRO A 1 86 ? -7.178 -5.219 25.469 1.00 86.75 86 PRO A CA 1
ATOM 679 C C . PRO A 1 86 ? -8.236 -4.137 25.706 1.00 86.75 86 PRO A C 1
ATOM 681 O O . PRO A 1 86 ? -8.828 -4.067 26.780 1.00 86.75 86 PRO A O 1
ATOM 684 N N . LEU A 1 87 ? -8.470 -3.263 24.721 1.00 86.81 87 LEU A N 1
ATOM 685 C CA . LEU A 1 87 ? -9.519 -2.249 24.811 1.00 86.81 87 LEU A CA 1
ATOM 686 C C . LEU A 1 87 ? -10.913 -2.887 24.773 1.00 86.81 87 LEU A C 1
ATOM 688 O O . LEU A 1 87 ? -11.781 -2.491 25.546 1.00 86.81 87 LEU A O 1
ATOM 692 N N . MET A 1 88 ? -11.112 -3.878 23.905 1.00 87.50 88 MET A N 1
ATOM 693 C CA . MET A 1 88 ? -12.377 -4.597 23.776 1.00 87.50 88 MET A CA 1
ATOM 694 C C . MET A 1 88 ? -12.687 -5.412 25.034 1.00 87.50 88 MET A C 1
ATOM 696 O O . MET A 1 88 ? -13.796 -5.325 25.549 1.00 87.50 88 MET A O 1
ATOM 700 N N . GLU A 1 89 ? -11.681 -6.078 25.607 1.00 91.62 89 GLU A N 1
ATOM 701 C CA . GLU A 1 89 ? -11.798 -6.770 26.899 1.00 91.62 89 GLU A CA 1
ATOM 702 C C . GLU A 1 89 ? -12.219 -5.809 28.025 1.00 91.62 89 GLU A C 1
ATOM 704 O O . GLU A 1 89 ? -13.146 -6.097 28.781 1.00 91.62 89 GLU A O 1
ATOM 709 N N . LYS A 1 90 ? -11.609 -4.618 28.102 1.00 93.69 90 LYS A N 1
ATOM 710 C CA . LYS A 1 90 ? -11.999 -3.589 29.084 1.00 93.69 90 LYS A CA 1
ATOM 711 C C . LYS A 1 90 ? -13.413 -3.049 28.860 1.00 93.69 90 LYS A C 1
ATOM 713 O O . LYS A 1 90 ? -14.094 -2.707 29.827 1.00 93.69 90 LYS A O 1
ATOM 718 N N . LEU A 1 91 ? -13.857 -2.938 27.607 1.00 92.62 91 LEU A N 1
ATOM 719 C CA . LEU A 1 91 ? -15.226 -2.531 27.286 1.00 92.62 91 LEU A CA 1
ATOM 720 C C . LEU A 1 91 ? -16.237 -3.593 27.725 1.00 92.62 91 LEU A C 1
ATOM 722 O O . LEU A 1 91 ? -17.249 -3.239 28.328 1.00 92.62 91 LEU A O 1
ATOM 726 N N . ASP A 1 92 ? -15.945 -4.872 27.501 1.00 94.62 92 ASP A N 1
ATOM 727 C CA . ASP A 1 92 ? -16.786 -5.973 27.975 1.00 94.62 92 ASP A CA 1
ATOM 728 C C . ASP A 1 92 ? -16.860 -6.005 29.509 1.00 94.62 92 ASP A C 1
ATOM 730 O O . ASP A 1 92 ? -17.947 -6.148 30.078 1.00 94.62 92 ASP A O 1
ATOM 734 N N . GLU A 1 93 ? -15.739 -5.771 30.202 1.00 96.88 93 GLU A N 1
ATOM 735 C CA . GLU A 1 93 ? -15.728 -5.620 31.661 1.00 96.88 93 GLU A CA 1
ATOM 736 C C . GLU A 1 93 ? -16.598 -4.448 32.131 1.00 96.88 93 GLU A C 1
ATOM 738 O O . GLU A 1 93 ? -17.373 -4.603 33.078 1.00 96.88 93 GLU A O 1
ATOM 743 N N . LEU A 1 94 ? -16.516 -3.287 31.470 1.00 95.56 94 LEU A N 1
ATOM 744 C CA . LEU A 1 94 ? -17.356 -2.122 31.772 1.00 95.56 94 LEU A CA 1
ATOM 745 C C . LEU A 1 94 ? -18.843 -2.418 31.551 1.00 95.56 94 LEU A C 1
ATOM 747 O O . LEU A 1 94 ? -19.680 -2.021 32.363 1.00 95.56 94 LEU A O 1
ATOM 751 N N . ILE A 1 95 ? -19.186 -3.136 30.481 1.00 95.94 95 ILE A N 1
ATOM 75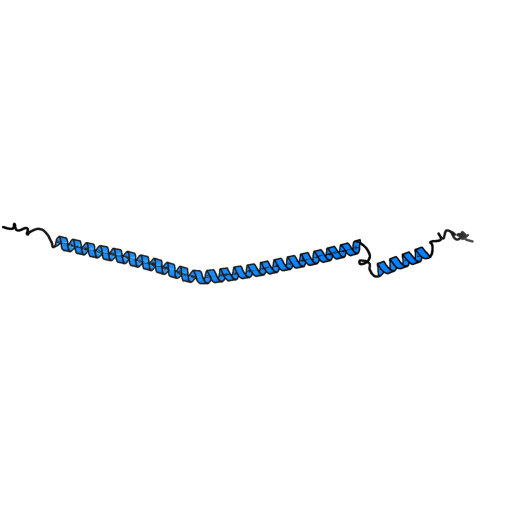2 C CA . ILE A 1 95 ? -20.562 -3.556 30.200 1.00 95.94 95 ILE A CA 1
ATOM 753 C C . ILE A 1 95 ? -21.070 -4.484 31.309 1.00 95.94 95 ILE A C 1
ATOM 755 O O . ILE A 1 95 ? -22.173 -4.279 31.822 1.00 95.94 95 ILE A O 1
ATOM 759 N N . GLU A 1 96 ? -20.280 -5.475 31.724 1.00 97.25 96 GLU A N 1
ATOM 760 C CA . GLU A 1 96 ? -20.663 -6.388 32.805 1.00 97.25 96 GLU A CA 1
ATOM 761 C C . GLU A 1 96 ? -20.770 -5.685 34.161 1.00 97.25 96 GLU A C 1
ATOM 763 O O . GLU A 1 96 ? -21.702 -5.948 34.928 1.00 97.25 96 GLU A O 1
ATOM 768 N N . GLN A 1 97 ? -19.875 -4.744 34.456 1.00 96.50 97 GLN A N 1
ATOM 769 C CA . GLN A 1 97 ? -19.978 -3.904 35.649 1.00 96.50 97 GLN A CA 1
ATOM 770 C C . GLN A 1 97 ? -21.257 -3.066 35.626 1.00 96.50 97 GLN A C 1
ATOM 772 O O . GLN A 1 97 ? -22.005 -3.071 36.604 1.00 96.50 97 GLN A O 1
ATOM 777 N N . ASN A 1 98 ? -21.579 -2.433 34.498 1.00 96.81 98 ASN A N 1
ATOM 778 C CA . ASN A 1 98 ? -22.809 -1.659 34.351 1.00 96.81 98 ASN A CA 1
ATOM 779 C C . ASN A 1 98 ? -24.062 -2.528 34.515 1.00 96.81 98 ASN A C 1
ATOM 781 O O . ASN A 1 98 ? -25.002 -2.122 35.200 1.00 96.81 98 ASN A O 1
ATOM 785 N N . LYS A 1 99 ? -24.070 -3.757 33.980 1.00 97.50 99 LYS A N 1
ATOM 786 C CA . LYS A 1 99 ? -25.160 -4.719 34.225 1.00 97.50 99 LYS A CA 1
ATOM 787 C C . LYS A 1 99 ? -25.296 -5.058 35.711 1.00 97.50 99 LYS A C 1
ATOM 789 O O . LYS A 1 99 ? -26.417 -5.106 36.218 1.00 97.50 99 LYS A O 1
ATOM 794 N N . LYS A 1 100 ? -24.187 -5.296 36.422 1.00 97.12 100 LYS A N 1
ATOM 795 C CA . LYS A 1 100 ? -24.199 -5.582 37.869 1.00 97.12 100 LYS A CA 1
ATOM 796 C C . LYS A 1 100 ? -24.723 -4.397 38.677 1.00 97.12 100 LYS A C 1
ATOM 798 O O . LYS A 1 100 ? -25.571 -4.598 39.542 1.00 97.12 100 LYS A O 1
ATOM 803 N N . ILE A 1 101 ? -24.273 -3.181 38.366 1.00 96.06 101 ILE A N 1
ATOM 804 C CA . ILE A 1 101 ? -24.742 -1.949 39.015 1.00 96.06 101 ILE A CA 1
ATOM 805 C C . ILE A 1 101 ? -26.245 -1.780 38.792 1.00 96.06 101 ILE A C 1
ATOM 807 O O . ILE A 1 101 ? -26.982 -1.596 39.756 1.00 96.06 101 ILE A O 1
ATOM 811 N N . ALA A 1 102 ? -26.721 -1.925 37.552 1.00 96.62 102 ALA A N 1
ATOM 812 C CA . ALA A 1 102 ? -28.143 -1.817 37.234 1.00 96.62 102 ALA A CA 1
ATOM 813 C C . ALA A 1 102 ? -28.993 -2.827 38.024 1.00 96.62 102 ALA A C 1
ATOM 815 O O . ALA A 1 102 ? -30.011 -2.458 38.606 1.00 96.62 102 ALA A O 1
ATOM 816 N N . ARG A 1 103 ? -28.546 -4.088 38.118 1.00 96.50 103 ARG A N 1
ATOM 817 C CA . ARG A 1 103 ? -29.206 -5.113 38.949 1.00 96.50 103 ARG A CA 1
ATOM 818 C C . ARG A 1 103 ? -29.209 -4.741 40.433 1.00 96.50 103 ARG A C 1
ATOM 820 O O . ARG A 1 103 ? -30.221 -4.931 41.096 1.00 96.50 103 ARG A O 1
ATOM 827 N N . GLY A 1 104 ? -28.104 -4.197 40.943 1.00 96.88 104 GLY A N 1
ATOM 828 C CA . GLY A 1 104 ? -28.005 -3.723 42.324 1.00 96.88 104 GLY A CA 1
ATOM 829 C C . GLY A 1 104 ? -28.976 -2.580 42.624 1.00 96.88 104 GLY A C 1
ATOM 830 O O . GLY A 1 104 ? -29.645 -2.606 43.652 1.00 96.88 104 GLY A O 1
ATOM 831 N N . ILE A 1 105 ? -29.112 -1.619 41.706 1.00 96.00 105 ILE A N 1
ATOM 832 C CA . ILE A 1 105 ? -30.067 -0.507 41.834 1.00 96.00 105 ILE A CA 1
ATOM 833 C C . ILE A 1 105 ? -31.506 -1.030 41.890 1.00 96.00 105 ILE A C 1
ATOM 835 O O . ILE A 1 105 ? -32.264 -0.602 42.757 1.00 96.00 105 ILE A O 1
ATOM 839 N N . ILE A 1 106 ? -31.870 -1.975 41.015 1.00 96.12 106 ILE A N 1
ATOM 840 C CA . ILE A 1 106 ? -33.201 -2.603 41.028 1.00 96.12 106 ILE A CA 1
ATOM 841 C C . ILE A 1 106 ? -33.451 -3.303 42.370 1.00 96.12 106 ILE A C 1
ATOM 843 O O . ILE A 1 106 ? -34.469 -3.050 43.004 1.00 96.12 106 ILE A O 1
ATOM 847 N N . ALA A 1 107 ? -32.493 -4.096 42.859 1.00 96.44 107 ALA A N 1
ATOM 848 C CA . ALA A 1 107 ? -32.630 -4.791 44.139 1.00 96.44 107 ALA A CA 1
ATOM 849 C C . ALA A 1 107 ? -32.812 -3.824 45.325 1.00 96.44 107 ALA A C 1
ATOM 851 O O . ALA A 1 107 ? -33.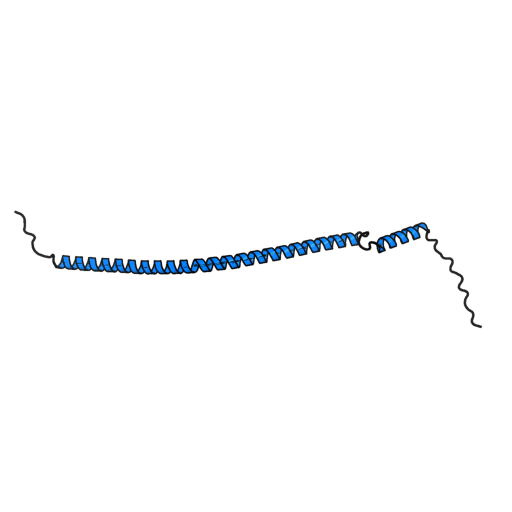613 -4.084 46.220 1.00 96.44 107 ALA A O 1
ATOM 852 N N . ILE A 1 108 ? -32.097 -2.692 45.336 1.00 94.94 108 ILE A N 1
ATOM 853 C CA . ILE A 1 108 ? -32.280 -1.652 46.360 1.00 94.94 108 ILE A CA 1
ATOM 854 C C . ILE A 1 108 ? -33.672 -1.027 46.252 1.00 94.94 108 ILE A C 1
ATOM 856 O O . ILE A 1 108 ? -34.334 -0.854 47.274 1.00 94.94 108 ILE A O 1
ATOM 860 N N . ALA A 1 109 ? -34.127 -0.709 45.039 1.00 95.25 109 ALA A N 1
ATOM 861 C CA . ALA A 1 109 ? -35.459 -0.156 44.822 1.00 95.25 109 ALA A CA 1
ATOM 862 C C . ALA A 1 109 ? -36.559 -1.107 45.328 1.00 95.25 109 ALA A C 1
ATOM 864 O O . ALA A 1 109 ? -37.482 -0.659 46.010 1.00 95.25 109 ALA A O 1
ATOM 865 N N . ASP A 1 110 ? -36.416 -2.411 45.076 1.00 94.94 110 ASP A N 1
ATOM 866 C CA . ASP A 1 110 ? -37.340 -3.440 45.559 1.00 94.94 110 ASP A CA 1
ATOM 867 C C . ASP A 1 110 ? -37.339 -3.539 47.095 1.00 94.94 110 ASP A C 1
ATOM 869 O O . ASP A 1 110 ? -38.407 -3.534 47.709 1.00 94.94 110 ASP A O 1
ATOM 873 N N . MET A 1 111 ? -36.164 -3.534 47.742 1.00 93.19 111 MET A N 1
ATOM 874 C CA . MET A 1 111 ? -36.059 -3.551 49.212 1.00 93.19 111 MET A CA 1
ATOM 875 C C . MET A 1 111 ? -36.699 -2.320 49.866 1.00 93.19 111 MET A C 1
ATOM 877 O O . MET A 1 111 ? -37.374 -2.441 50.892 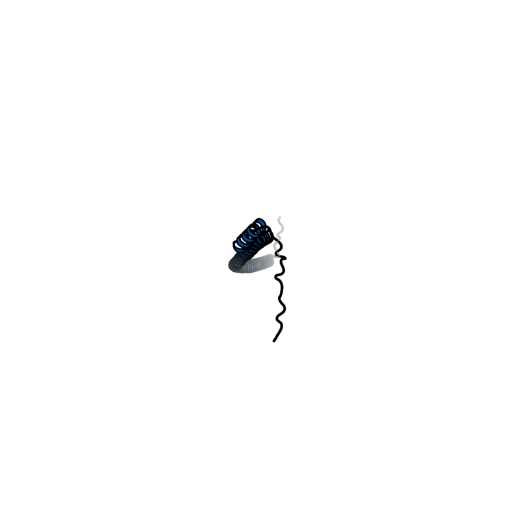1.00 93.19 111 MET A O 1
ATOM 881 N N . VAL A 1 112 ? -36.481 -1.130 49.290 1.00 93.88 112 VAL A N 1
ATOM 882 C CA . VAL A 1 112 ? -37.061 0.129 49.784 1.00 93.88 112 VAL A CA 1
ATOM 883 C C . VAL A 1 112 ? -38.579 0.108 49.640 1.00 93.88 112 VAL A C 1
ATOM 885 O O . VAL A 1 112 ? -39.283 0.510 50.566 1.00 93.88 112 VAL A O 1
ATOM 888 N N . LYS A 1 113 ? -39.089 -0.403 48.515 1.00 92.50 113 LYS A N 1
ATOM 889 C CA . LYS A 1 113 ? -40.526 -0.565 48.291 1.00 92.50 113 LYS A CA 1
ATOM 890 C C . LYS A 1 113 ? -41.150 -1.526 49.306 1.00 92.50 113 LYS A C 1
ATOM 892 O O . LYS A 1 113 ? -42.134 -1.164 49.941 1.00 92.50 113 LYS A O 1
ATOM 897 N N . GLU A 1 114 ? -40.539 -2.691 49.531 1.00 91.12 114 GLU A N 1
ATOM 898 C CA . GLU A 1 114 ? -40.998 -3.670 50.529 1.00 91.12 114 GLU A CA 1
ATOM 899 C C . GLU A 1 114 ? -41.018 -3.076 51.951 1.00 91.12 114 GLU A C 1
ATOM 901 O O . GLU A 1 114 ? -41.957 -3.301 52.717 1.00 91.12 114 GLU A O 1
ATOM 906 N N . HIS A 1 115 ? -40.003 -2.283 52.317 1.00 86.00 115 HIS A N 1
ATOM 907 C CA . HIS A 1 115 ? -39.963 -1.605 53.617 1.00 86.00 115 HIS A CA 1
ATOM 908 C C . HIS A 1 115 ? -41.041 -0.524 53.750 1.00 86.00 115 HIS A C 1
ATOM 910 O O . HIS A 1 115 ? -41.649 -0.414 54.816 1.00 86.00 115 HIS A O 1
ATOM 916 N N . GLY A 1 116 ? -41.306 0.242 52.688 1.00 84.31 116 GLY A N 1
ATOM 917 C CA . GLY A 1 116 ? -42.404 1.210 52.649 1.00 84.31 116 GLY A CA 1
ATOM 918 C C . GLY A 1 116 ? -43.766 0.540 52.831 1.00 84.31 116 GLY A C 1
ATOM 919 O O . GLY A 1 116 ? -44.536 0.932 53.703 1.00 84.31 116 GLY A O 1
ATOM 920 N N . GLU A 1 117 ? -44.023 -0.545 52.096 1.00 83.44 117 GLU A N 1
ATOM 921 C CA . GLU A 1 117 ? -45.274 -1.308 52.190 1.00 83.44 117 GLU A CA 1
ATOM 922 C C . GLU A 1 117 ? -45.487 -1.923 53.587 1.00 83.44 117 GLU A C 1
ATOM 924 O O . GLU A 1 117 ? -46.612 -1.950 54.090 1.00 83.44 117 GLU A O 1
ATOM 929 N N . ARG A 1 118 ? -44.417 -2.380 54.256 1.00 77.88 118 ARG A N 1
ATOM 930 C CA . ARG A 1 118 ? -44.479 -2.867 55.648 1.00 77.88 118 ARG A CA 1
ATOM 931 C C . ARG A 1 118 ? -44.772 -1.755 56.655 1.00 77.88 118 ARG A C 1
ATOM 933 O O . ARG A 1 118 ? -45.527 -1.980 57.600 1.00 77.88 118 ARG A O 1
ATOM 940 N N . LEU A 1 119 ? -44.181 -0.575 56.475 1.00 74.25 119 LEU A N 1
ATOM 941 C CA . LEU A 1 119 ? -44.432 0.588 57.333 1.00 74.25 119 LEU A CA 1
ATOM 942 C C . LEU A 1 119 ? -45.872 1.094 57.192 1.00 74.25 119 LEU A C 1
ATOM 944 O O . LEU A 1 119 ? -46.494 1.431 58.201 1.00 74.25 119 LEU A O 1
ATOM 948 N N . ASP A 1 120 ? -46.424 1.072 55.979 1.00 72.56 120 ASP A N 1
ATOM 949 C CA . ASP A 1 120 ? -47.818 1.443 55.720 1.00 72.56 120 ASP A CA 1
ATOM 950 C C . ASP A 1 120 ? -48.805 0.441 56.341 1.00 72.56 120 ASP A C 1
ATOM 952 O O . ASP A 1 120 ? -49.807 0.847 56.931 1.00 72.56 120 ASP A O 1
ATOM 956 N N . GLN A 1 121 ? -48.497 -0.862 56.306 1.00 67.94 121 GLN A N 1
ATOM 957 C CA . GLN A 1 121 ? -49.304 -1.902 56.963 1.00 67.94 121 GLN A CA 1
ATOM 958 C C . GLN A 1 121 ? -49.286 -1.808 58.496 1.00 67.94 121 GLN A C 1
ATOM 960 O O . GLN A 1 121 ? -50.276 -2.146 59.142 1.00 67.94 121 GLN A O 1
ATOM 965 N N . LEU A 1 122 ? -48.192 -1.320 59.090 1.00 63.00 122 LEU A N 1
ATOM 966 C CA . LEU A 1 122 ? -48.119 -1.027 60.527 1.00 63.00 122 LEU A CA 1
ATOM 967 C C . LEU A 1 122 ? -48.831 0.289 60.900 1.00 63.00 122 LEU A C 1
ATOM 969 O O . LEU A 1 122 ? -49.090 0.524 62.080 1.00 63.00 122 LEU A O 1
ATOM 973 N N . SER A 1 123 ? -49.167 1.130 59.913 1.00 63.38 123 SER A N 1
ATOM 974 C CA . SER A 1 123 ? -49.635 2.509 60.109 1.00 63.38 123 SER A CA 1
ATOM 975 C C . SER A 1 123 ? -51.125 2.764 59.808 1.00 63.38 123 SER A C 1
ATOM 977 O O . SER A 1 123 ? -51.516 3.926 59.677 1.00 63.38 123 SER A O 1
ATOM 979 N N . GLY A 1 124 ? -52.025 1.767 59.790 1.00 54.12 124 GLY A N 1
ATOM 980 C CA . GLY A 1 124 ? -53.463 2.103 59.801 1.00 54.12 124 GLY A CA 1
ATOM 981 C C . GLY A 1 124 ? -54.470 0.989 60.119 1.00 54.12 124 GLY A C 1
ATOM 982 O O . GLY A 1 124 ? -54.138 -0.181 59.951 1.00 54.12 124 GLY A O 1
ATOM 983 N N . PRO A 1 125 ? -55.725 1.322 60.527 1.00 54.03 125 PRO A N 1
ATOM 984 C CA . PRO A 1 125 ? -56.324 2.658 60.693 1.00 54.03 125 PRO A CA 1
ATOM 985 C C . PRO A 1 125 ? -56.930 2.897 62.102 1.00 54.03 125 PRO A C 1
ATOM 987 O O . PRO A 1 125 ? -57.761 2.118 62.561 1.00 54.03 125 PRO A O 1
ATOM 990 N N . GLY A 1 126 ? -56.628 4.021 62.773 1.00 52.94 126 GLY A N 1
ATOM 991 C CA . GLY A 1 126 ? -57.458 4.439 63.917 1.00 52.94 126 GLY A CA 1
ATOM 992 C C . GLY A 1 126 ? -56.847 5.354 64.973 1.00 52.94 126 GLY A C 1
ATOM 993 O O . GLY A 1 126 ? -56.756 4.946 66.121 1.00 52.94 126 GLY A O 1
ATOM 994 N N . GLN A 1 127 ? -56.551 6.619 64.649 1.00 53.75 127 GLN A N 1
ATOM 995 C CA . GLN A 1 127 ? -56.744 7.702 65.628 1.00 53.75 127 GLN A CA 1
ATOM 996 C C . GLN A 1 127 ? -56.799 9.083 64.959 1.00 53.75 127 GLN A C 1
ATOM 998 O O . GLN A 1 127 ? -55.902 9.908 65.091 1.00 53.75 127 GLN A O 1
ATOM 1003 N N . ARG A 1 128 ? -57.895 9.376 64.252 1.00 54.03 128 ARG A N 1
ATOM 1004 C CA . ARG A 1 128 ? -58.308 10.774 64.071 1.00 54.03 128 ARG A CA 1
ATOM 1005 C C . ARG A 1 128 ? -59.156 11.145 65.286 1.00 54.03 128 ARG A C 1
ATOM 1007 O O . ARG A 1 128 ? -60.341 10.834 65.318 1.00 54.03 128 ARG A O 1
ATOM 1014 N N . ARG A 1 129 ? -58.546 11.742 66.318 1.00 59.22 129 ARG A N 1
ATOM 1015 C CA . ARG A 1 129 ? -59.323 12.469 67.336 1.00 59.22 129 ARG A CA 1
ATOM 1016 C C . ARG A 1 129 ? -59.788 13.789 66.720 1.00 59.22 129 ARG A C 1
ATOM 1018 O O . ARG A 1 129 ? -58.955 14.465 66.116 1.00 59.22 129 ARG A O 1
ATOM 1025 N N . PRO A 1 130 ? -61.065 14.170 66.865 1.00 54.59 130 PRO A N 1
ATOM 1026 C CA . PRO A 1 130 ? -61.468 15.527 66.550 1.00 54.59 130 PRO A CA 1
ATOM 1027 C C . PRO A 1 130 ? -60.830 16.467 67.581 1.00 54.59 130 PRO A C 1
ATOM 1029 O O . PRO A 1 130 ? -60.803 16.166 68.777 1.00 54.59 130 PRO A O 1
ATOM 1032 N N . LEU A 1 131 ? -60.247 17.557 67.087 1.00 54.41 131 LEU A N 1
ATOM 1033 C CA . LEU A 1 131 ? -59.797 18.679 67.908 1.00 54.41 131 LEU A CA 1
ATOM 1034 C C . LEU A 1 131 ? -61.027 19.451 68.432 1.00 54.41 131 LEU A C 1
ATOM 1036 O O . LEU A 1 131 ? -62.063 19.406 67.763 1.00 54.41 131 LEU A O 1
ATOM 1040 N N . PRO A 1 132 ? -60.924 20.079 69.620 1.00 61.59 132 PRO A N 1
ATOM 1041 C CA . PRO A 1 132 ? -62.033 20.771 70.281 1.00 61.59 132 PRO A CA 1
ATOM 1042 C C . PRO A 1 132 ? -62.557 21.977 69.497 1.00 61.59 132 PRO A C 1
ATOM 1044 O O . PRO A 1 132 ? -61.761 22.598 68.754 1.00 61.59 132 PRO A O 1
#

Foldseek 3Di:
DDDDPPPDPPPPPVPPPVVVVVVVVVVVVVCVVPVLPPDPNSVVVVVVVVVVVVVVVVVVVVVVVVVVVVVVVVVVVVVCVVVVVVVVVVVVVVVVVVVVVVVVVVVVVVVVVVVVVVVVVVPDDDDPDDDD

Sequence (132 aa):
MVDIPNDEPSEDYDIVPHKRLIELQKQVEDLKKNPYGSTDSGKKMMETMTNLTTSIDGLLTLFKDAAQEMRVEEHDVGILSKNMRPLMEKLDELIEQNKKIARGIIAIADMVKEHGERLDQLSGPGQRRPLP

Secondary structure (DSSP, 8-state):
-----------------HHHHHHHHHHHHHHHH-TTTSSHHHHHHHHHHHHHHHHHHHHHHHHHHHHHHHHHHHHHHHHHHHHHHHHHHHHHHHHHHHHHHHHHHHHHHHHHHHHHHHHHHHT-S---PPP-